Protein AF-A0A1V5IUW1-F1 (afdb_monomer_lite)

Structure (mmCIF, N/CA/C/O backbone):
data_AF-A0A1V5IUW1-F1
#
_entry.id   AF-A0A1V5IUW1-F1
#
loop_
_atom_site.group_PDB
_atom_site.id
_atom_site.type_symbol
_atom_site.label_atom_id
_atom_site.label_alt_id
_atom_site.label_comp_id
_atom_site.label_asym_id
_atom_site.label_entity_id
_atom_site.label_seq_id
_atom_site.pdbx_PDB_ins_code
_atom_site.Cartn_x
_atom_site.Cartn_y
_atom_site.Cartn_z
_atom_site.occupancy
_atom_site.B_iso_or_equiv
_atom_site.auth_seq_id
_atom_site.auth_comp_id
_atom_site.auth_asym_id
_atom_site.auth_atom_id
_atom_site.pdbx_PDB_model_num
ATOM 1 N N . MET A 1 1 ? -25.490 9.784 21.817 1.00 41.69 1 MET A N 1
ATOM 2 C CA . MET A 1 1 ? -24.777 9.274 20.624 1.00 41.69 1 MET A CA 1
ATOM 3 C C . MET A 1 1 ? -23.561 10.153 20.341 1.00 41.69 1 MET A C 1
ATOM 5 O O . MET A 1 1 ? -23.717 11.235 19.801 1.00 41.69 1 MET A O 1
ATOM 9 N N . ARG A 1 2 ? -22.365 9.735 20.774 1.00 48.06 2 ARG A N 1
ATOM 10 C CA . ARG A 1 2 ? -21.070 10.391 20.477 1.00 48.06 2 ARG A CA 1
ATOM 11 C C . ARG A 1 2 ? -19.998 9.386 20.013 1.00 48.06 2 ARG A C 1
ATOM 13 O O . ARG A 1 2 ? -18.863 9.772 19.789 1.00 48.06 2 ARG A O 1
ATOM 20 N N . LEU A 1 3 ? -20.366 8.109 19.863 1.00 45.81 3 LEU A N 1
ATOM 21 C CA . LEU A 1 3 ? -19.415 7.004 19.699 1.00 45.81 3 LEU A CA 1
ATOM 22 C C . LEU A 1 3 ? -18.955 6.753 18.252 1.00 45.81 3 LEU A C 1
ATOM 24 O O . LEU A 1 3 ? -17.952 6.080 18.058 1.00 45.81 3 LEU A O 1
ATOM 28 N N . ASN A 1 4 ? -19.634 7.301 17.241 1.00 56.38 4 ASN A N 1
ATOM 29 C CA . ASN A 1 4 ? -19.354 6.917 15.850 1.00 56.38 4 ASN A CA 1
ATOM 30 C C . ASN A 1 4 ? -18.252 7.763 15.193 1.00 56.38 4 ASN A C 1
ATOM 32 O O . ASN A 1 4 ? -17.512 7.249 14.368 1.00 56.38 4 ASN A O 1
ATOM 36 N N . ALA A 1 5 ? -18.099 9.038 15.565 1.00 56.12 5 ALA A N 1
ATOM 37 C CA . ALA A 1 5 ? -17.084 9.899 14.950 1.00 56.12 5 ALA A CA 1
ATOM 38 C C . ALA A 1 5 ? -15.662 9.550 15.422 1.00 56.12 5 ALA A C 1
ATOM 40 O O . ALA A 1 5 ? -14.739 9.522 14.617 1.00 56.12 5 ALA A O 1
ATOM 41 N N . THR A 1 6 ? -15.485 9.242 16.711 1.00 58.69 6 THR A N 1
ATOM 42 C CA . THR A 1 6 ? -14.168 8.923 17.280 1.00 58.69 6 THR A CA 1
ATOM 43 C C . THR A 1 6 ? -13.593 7.624 16.712 1.00 58.69 6 THR A C 1
ATOM 45 O O . THR A 1 6 ? -12.427 7.610 16.328 1.00 58.69 6 THR A O 1
ATOM 48 N N . LEU A 1 7 ? -14.415 6.575 16.579 1.00 59.44 7 LEU A N 1
ATOM 49 C CA . LEU A 1 7 ? -13.988 5.289 16.018 1.00 59.44 7 LEU A CA 1
ATOM 50 C C . LEU A 1 7 ? -13.528 5.437 14.556 1.00 59.44 7 LEU A C 1
ATOM 52 O O . LEU A 1 7 ? -12.442 4.995 14.201 1.00 59.44 7 LEU A O 1
ATOM 56 N N . VAL A 1 8 ? -14.307 6.155 13.736 1.00 70.44 8 VAL A N 1
ATOM 57 C CA . VAL A 1 8 ? -13.969 6.435 12.328 1.00 70.44 8 VAL A CA 1
ATOM 58 C C . VAL A 1 8 ? -12.684 7.260 12.216 1.00 70.44 8 VAL A C 1
ATOM 60 O O . VAL A 1 8 ? -11.856 7.002 11.348 1.00 70.44 8 VAL A O 1
ATOM 63 N N . THR A 1 9 ? -12.465 8.236 13.105 1.00 72.44 9 THR A N 1
ATOM 64 C CA . THR A 1 9 ? -11.223 9.027 13.072 1.00 72.44 9 THR A CA 1
ATOM 65 C C . THR A 1 9 ? -9.982 8.244 13.485 1.00 72.44 9 THR A C 1
ATOM 67 O O . THR A 1 9 ? -8.887 8.596 13.053 1.00 72.44 9 THR A O 1
ATOM 70 N N . GLU A 1 10 ? -10.116 7.225 14.334 1.00 80.44 10 GLU A N 1
ATOM 71 C CA . GLU A 1 10 ? -8.991 6.367 14.707 1.00 80.44 10 GLU A CA 1
ATOM 72 C C . GLU A 1 10 ? -8.600 5.454 13.542 1.00 80.44 10 GLU A C 1
ATOM 74 O O . GLU A 1 10 ? -7.422 5.365 13.206 1.00 80.44 10 GLU A O 1
ATOM 79 N N . ASP A 1 11 ? -9.592 4.870 12.874 1.00 83.94 11 ASP A N 1
ATOM 80 C CA . ASP A 1 11 ? -9.401 3.998 11.714 1.00 83.94 11 ASP A CA 1
ATOM 81 C C . ASP A 1 11 ? -8.729 4.745 10.544 1.00 83.94 11 ASP A C 1
ATOM 83 O O . ASP A 1 11 ? -7.710 4.310 10.010 1.00 83.94 11 ASP A O 1
ATOM 87 N N . ILE A 1 12 ? -9.184 5.973 10.247 1.00 87.69 12 ILE A N 1
ATOM 88 C CA . ILE A 1 12 ? -8.547 6.840 9.238 1.00 87.69 12 ILE A CA 1
ATOM 89 C C . ILE A 1 12 ? -7.083 7.138 9.591 1.00 87.69 12 ILE A C 1
ATOM 91 O O . ILE A 1 12 ? -6.234 7.139 8.704 1.00 87.69 12 ILE A O 1
ATOM 95 N N . LYS A 1 13 ? -6.760 7.391 10.868 1.00 89.44 13 LYS A N 1
ATOM 96 C CA . LYS A 1 13 ? -5.373 7.665 11.289 1.00 89.44 13 LYS A CA 1
ATOM 97 C C . LYS A 1 13 ? -4.465 6.452 11.105 1.00 89.44 13 LYS A C 1
ATOM 99 O O . LYS A 1 13 ? -3.321 6.616 10.692 1.00 89.44 13 LYS A O 1
ATOM 104 N N . LYS A 1 14 ? -4.959 5.255 11.425 1.00 91.00 14 LYS A N 1
ATOM 105 C CA . LYS A 1 14 ? -4.216 4.005 11.223 1.00 91.00 14 LYS A CA 1
ATOM 106 C C . LYS A 1 14 ? -3.972 3.754 9.738 1.00 91.00 14 LYS A C 1
ATOM 108 O O . LYS A 1 14 ? -2.838 3.489 9.345 1.00 91.00 14 LYS A O 1
ATOM 113 N N . TYR A 1 15 ? -5.009 3.927 8.919 1.00 91.38 15 TYR A N 1
ATOM 114 C CA . TYR A 1 15 ? -4.921 3.799 7.468 1.00 91.38 15 TYR A CA 1
ATOM 115 C C . TYR A 1 15 ? -3.885 4.757 6.866 1.00 91.38 15 TYR A C 1
ATOM 117 O O . TYR A 1 15 ? -3.003 4.335 6.118 1.00 91.38 15 TYR A O 1
ATOM 125 N N . THR A 1 16 ? -3.932 6.049 7.216 1.00 92.00 16 THR A N 1
ATOM 126 C CA . THR A 1 16 ? -2.979 7.026 6.669 1.00 92.00 16 THR A CA 1
ATOM 127 C C . THR A 1 16 ? -1.549 6.776 7.141 1.00 92.00 16 THR A C 1
ATOM 129 O O . THR A 1 16 ? -0.616 6.976 6.361 1.00 92.00 16 THR A O 1
ATOM 132 N N . ALA A 1 17 ? -1.358 6.302 8.376 1.00 91.75 17 ALA A N 1
ATOM 133 C CA . ALA A 1 17 ? -0.047 5.913 8.888 1.00 91.75 17 ALA A CA 1
ATOM 134 C C . ALA A 1 17 ? 0.532 4.709 8.126 1.00 91.75 17 ALA A C 1
ATOM 136 O O . ALA A 1 17 ? 1.685 4.765 7.697 1.00 91.75 17 ALA A O 1
ATOM 137 N N . ALA A 1 18 ? -0.271 3.662 7.900 1.00 93.50 18 ALA A N 1
ATOM 138 C CA . ALA A 1 18 ? 0.134 2.494 7.118 1.00 93.50 18 ALA A CA 1
ATOM 139 C C . ALA A 1 18 ? 0.482 2.864 5.668 1.00 93.50 18 ALA A C 1
ATOM 141 O O . ALA A 1 18 ? 1.518 2.442 5.153 1.00 93.50 18 ALA A O 1
ATOM 142 N N . LEU A 1 19 ? -0.334 3.708 5.026 1.00 93.44 19 LEU A N 1
ATOM 143 C CA . LEU A 1 19 ? -0.091 4.148 3.651 1.00 93.44 19 LEU A CA 1
ATOM 144 C C . LEU A 1 19 ? 1.191 4.981 3.543 1.00 93.44 19 LEU A C 1
ATOM 146 O O . LEU A 1 19 ? 2.004 4.752 2.655 1.00 93.44 19 LEU A O 1
ATOM 150 N N . SER A 1 20 ? 1.410 5.906 4.480 1.00 94.25 20 SER A N 1
ATOM 151 C CA . SER A 1 20 ? 2.625 6.734 4.506 1.00 94.25 20 SER A CA 1
ATOM 152 C C . SER A 1 20 ? 3.885 5.885 4.689 1.00 94.25 20 SER A C 1
ATOM 154 O O . SER A 1 20 ? 4.892 6.120 4.020 1.00 94.25 20 SER A O 1
ATOM 156 N N . HIS A 1 21 ? 3.822 4.875 5.563 1.00 93.81 21 HIS A N 1
ATOM 157 C CA . HIS A 1 21 ? 4.918 3.927 5.756 1.00 93.81 21 HIS A CA 1
ATOM 158 C C . HIS A 1 21 ? 5.179 3.102 4.495 1.00 93.81 21 HIS A C 1
ATOM 160 O O . HIS A 1 21 ? 6.326 2.996 4.076 1.00 93.81 21 HIS A O 1
ATOM 166 N N 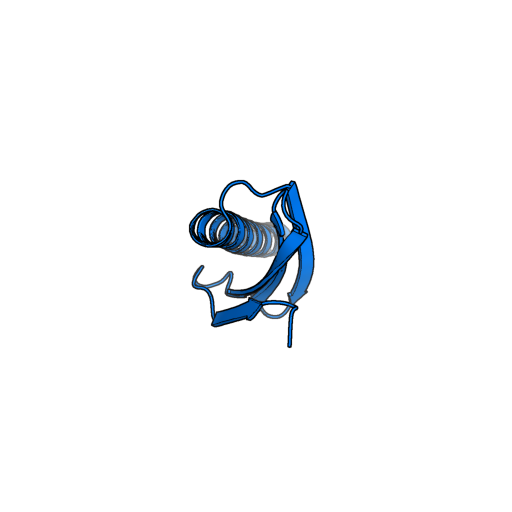. THR A 1 22 ? 4.118 2.607 3.852 1.00 93.88 22 THR A N 1
ATOM 167 C CA . THR A 1 22 ? 4.203 1.858 2.589 1.00 93.88 22 THR A CA 1
ATOM 168 C C . THR A 1 22 ? 4.920 2.666 1.512 1.00 93.88 22 THR A C 1
ATOM 170 O O . THR A 1 22 ? 5.860 2.171 0.903 1.00 93.88 22 THR A O 1
ATOM 173 N N . ILE A 1 23 ? 4.517 3.924 1.305 1.00 93.50 23 ILE A N 1
ATOM 174 C CA . ILE A 1 23 ? 5.134 4.812 0.308 1.00 93.50 23 ILE A CA 1
ATOM 175 C C . ILE A 1 23 ? 6.611 5.033 0.633 1.00 93.50 23 ILE A C 1
ATOM 177 O O . ILE A 1 23 ? 7.455 4.872 -0.240 1.00 93.50 23 ILE A O 1
ATOM 181 N N . THR A 1 24 ? 6.926 5.345 1.892 1.00 93.94 24 THR A N 1
ATOM 182 C CA . THR A 1 24 ? 8.305 5.620 2.326 1.00 93.94 24 THR A CA 1
ATOM 183 C C . THR A 1 24 ? 9.216 4.408 2.114 1.00 93.94 24 THR A C 1
ATOM 185 O O . THR A 1 24 ? 10.319 4.538 1.589 1.00 93.94 24 THR A O 1
ATOM 188 N N . GLU A 1 25 ? 8.757 3.218 2.506 1.00 92.31 25 GLU A N 1
ATOM 189 C CA . GLU A 1 25 ? 9.522 1.978 2.362 1.00 92.31 25 GLU A CA 1
ATOM 190 C C . GLU A 1 25 ? 9.659 1.574 0.886 1.00 92.31 25 GLU A C 1
ATOM 192 O O . GLU A 1 25 ? 10.735 1.170 0.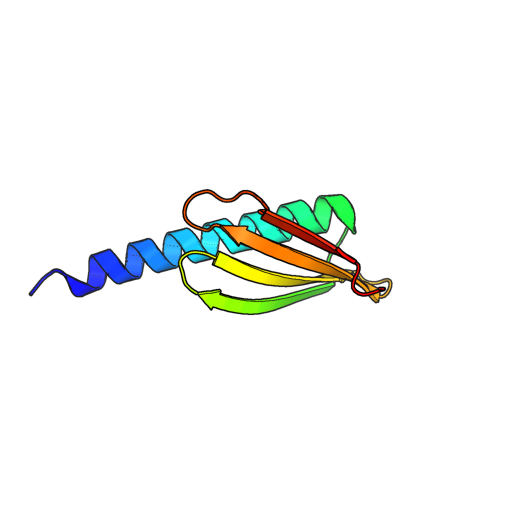442 1.00 92.31 25 GLU A O 1
ATOM 197 N N . ALA A 1 26 ? 8.593 1.733 0.099 1.00 91.25 26 ALA A N 1
ATOM 198 C CA . ALA A 1 26 ? 8.613 1.474 -1.333 1.00 91.25 26 ALA A CA 1
ATOM 199 C C . ALA A 1 26 ? 9.555 2.430 -2.077 1.00 91.25 26 ALA A C 1
ATOM 201 O O . ALA A 1 26 ? 10.331 1.974 -2.913 1.00 91.25 26 ALA A O 1
ATOM 202 N N . GLU A 1 27 ? 9.566 3.721 -1.735 1.00 93.31 27 GLU A N 1
ATOM 203 C CA . GLU A 1 27 ? 10.511 4.691 -2.298 1.00 93.31 27 GLU A CA 1
ATOM 204 C C . GLU A 1 27 ? 11.961 4.368 -1.931 1.00 93.31 27 GLU A C 1
ATOM 206 O O . GLU A 1 27 ? 12.864 4.508 -2.758 1.00 93.31 27 GLU A O 1
ATOM 211 N N . HIS A 1 28 ? 12.198 3.888 -0.708 1.00 92.69 28 HIS A N 1
ATOM 212 C CA . HIS A 1 28 ? 13.524 3.467 -0.268 1.00 92.69 28 HIS A CA 1
ATOM 213 C C . HIS A 1 28 ? 14.043 2.247 -1.051 1.00 92.69 28 HIS A C 1
ATOM 215 O O . HIS A 1 28 ? 15.241 2.159 -1.321 1.00 92.69 28 HIS A O 1
ATOM 221 N N . ARG A 1 29 ? 13.159 1.317 -1.440 1.00 90.44 29 ARG A N 1
ATOM 222 C CA . ARG A 1 29 ? 13.531 0.077 -2.147 1.00 90.44 29 ARG A CA 1
ATOM 223 C C . ARG A 1 29 ? 13.545 0.211 -3.670 1.00 90.44 29 ARG A C 1
ATOM 225 O O . ARG A 1 29 ? 14.465 -0.288 -4.309 1.00 90.44 29 ARG A O 1
ATOM 232 N N . LEU A 1 30 ? 12.545 0.873 -4.253 1.00 89.56 30 LEU A N 1
ATOM 233 C CA . LEU A 1 30 ? 12.358 0.991 -5.706 1.00 89.56 30 LEU A CA 1
ATOM 234 C C . LEU A 1 30 ? 12.830 2.328 -6.288 1.00 89.56 30 LEU A C 1
ATOM 236 O O . LEU A 1 30 ? 12.902 2.469 -7.514 1.00 89.56 30 LEU A O 1
ATOM 240 N N . GLY A 1 31 ? 13.123 3.314 -5.438 1.00 90.50 31 GLY A N 1
ATOM 241 C CA . GLY A 1 31 ? 13.298 4.702 -5.848 1.00 90.50 31 GLY A CA 1
ATOM 242 C C . GLY A 1 31 ? 11.957 5.391 -6.106 1.00 90.50 31 GLY A C 1
ATOM 243 O O . GLY A 1 31 ? 10.929 5.022 -5.552 1.00 90.50 31 GLY A O 1
ATOM 244 N N . VAL A 1 32 ? 11.958 6.413 -6.963 1.00 92.19 32 VAL A N 1
ATOM 245 C CA . VAL A 1 32 ? 10.759 7.223 -7.239 1.00 92.19 32 VAL A CA 1
ATOM 246 C C . VAL A 1 32 ? 9.610 6.352 -7.759 1.00 92.19 32 VAL A C 1
ATOM 248 O O . VAL A 1 32 ? 9.720 5.741 -8.828 1.00 92.19 32 VAL A O 1
ATOM 251 N N . LEU A 1 33 ? 8.506 6.339 -7.011 1.00 92.44 33 LEU A N 1
ATOM 252 C CA . LEU A 1 33 ? 7.287 5.623 -7.372 1.00 92.44 33 LEU A CA 1
ATOM 253 C C . LEU A 1 33 ? 6.511 6.376 -8.453 1.00 92.44 33 LEU A C 1
ATOM 255 O O . LEU A 1 33 ? 6.458 7.604 -8.470 1.00 92.44 33 LEU A O 1
ATOM 259 N N . GLU A 1 34 ? 5.885 5.619 -9.344 1.00 94.19 34 GLU A N 1
ATOM 260 C CA . GLU A 1 34 ? 4.949 6.129 -10.347 1.00 94.19 34 GLU A CA 1
ATOM 261 C C . GLU A 1 34 ? 3.499 5.865 -9.929 1.00 94.19 34 GLU A C 1
ATOM 263 O O . GLU A 1 34 ? 2.624 6.705 -10.137 1.00 94.19 34 GLU A O 1
ATOM 268 N N . LEU A 1 35 ? 3.252 4.717 -9.292 1.00 93.25 35 LEU A N 1
ATOM 269 C CA . LEU A 1 35 ? 1.926 4.297 -8.863 1.00 93.25 35 LEU A CA 1
ATOM 270 C C . LEU A 1 35 ? 1.989 3.598 -7.507 1.00 93.25 35 LEU A C 1
ATOM 272 O O . LEU A 1 35 ? 2.883 2.798 -7.239 1.00 93.25 35 LEU A O 1
ATOM 276 N N . VAL A 1 36 ? 0.978 3.865 -6.685 1.00 93.25 36 VAL A N 1
ATOM 277 C CA . VAL A 1 36 ? 0.686 3.127 -5.456 1.00 93.25 36 VAL A CA 1
ATOM 278 C C . VAL A 1 36 ? -0.788 2.766 -5.497 1.00 93.25 36 VA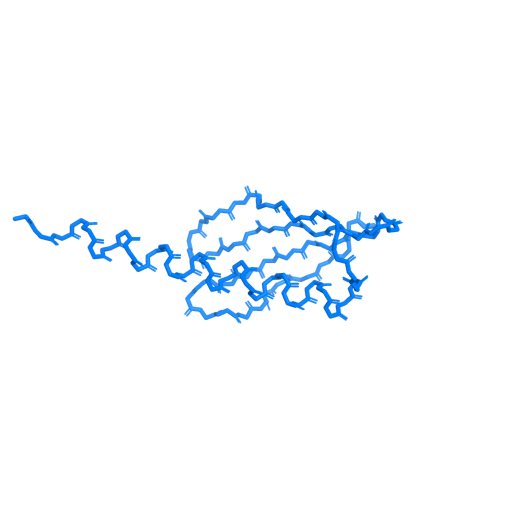L A C 1
ATOM 280 O O . VAL A 1 36 ? -1.640 3.649 -5.597 1.00 93.25 36 VAL A O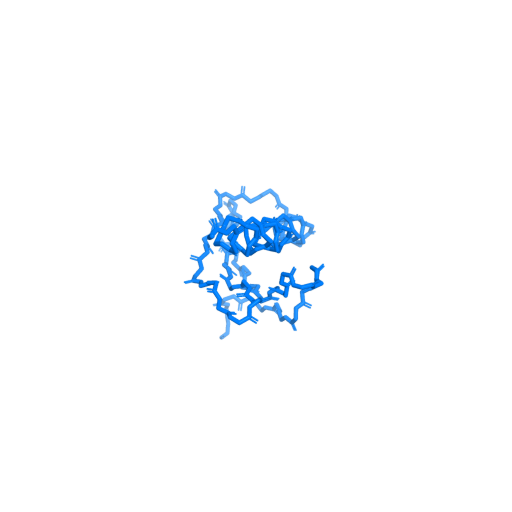 1
ATOM 283 N N . THR A 1 37 ? -1.088 1.475 -5.432 1.00 94.25 37 THR A N 1
ATOM 284 C CA . THR A 1 37 ? -2.459 0.967 -5.438 1.00 94.25 37 THR A CA 1
ATOM 285 C C . THR A 1 37 ? -2.736 0.278 -4.120 1.00 94.25 37 THR A C 1
ATOM 287 O O . THR A 1 37 ? -2.001 -0.617 -3.717 1.00 94.25 37 THR A O 1
ATOM 290 N N . VAL A 1 38 ? -3.812 0.688 -3.454 1.00 94.50 38 VAL A N 1
ATOM 291 C CA . VAL A 1 38 ? -4.307 0.014 -2.254 1.00 94.50 38 VAL A CA 1
ATOM 292 C C . VAL A 1 38 ? -5.250 -1.101 -2.680 1.00 94.50 38 VAL A C 1
ATOM 294 O O . VAL A 1 38 ? -6.271 -0.841 -3.313 1.00 94.50 38 VAL A O 1
ATOM 297 N N . GLU A 1 39 ? -4.900 -2.333 -2.329 1.00 93.94 39 GLU A N 1
ATOM 298 C CA . GLU A 1 39 ? -5.681 -3.530 -2.639 1.00 93.94 39 GLU A CA 1
ATOM 299 C C . GLU A 1 39 ? -6.779 -3.751 -1.594 1.00 93.94 39 GLU A C 1
ATOM 301 O O . GLU A 1 39 ? -7.923 -4.038 -1.945 1.00 93.94 39 GLU A O 1
ATOM 306 N N . SER A 1 40 ? -6.454 -3.582 -0.307 1.00 93.75 40 SER A N 1
ATOM 307 C CA . SER A 1 40 ? -7.418 -3.747 0.786 1.00 93.75 40 SER A CA 1
ATOM 308 C C . SER A 1 40 ? -6.998 -3.029 2.071 1.00 93.75 40 SER A C 1
ATOM 310 O O . SER A 1 40 ? -5.808 -2.888 2.354 1.00 93.75 40 SER A O 1
ATOM 312 N N . TRP A 1 41 ? -7.989 -2.659 2.888 1.00 92.50 41 TRP A N 1
ATOM 313 C CA . TRP A 1 41 ? -7.830 -2.256 4.289 1.00 92.50 41 TRP A CA 1
ATOM 314 C C . TRP A 1 41 ? -8.773 -3.093 5.150 1.00 92.50 41 TRP A C 1
ATOM 316 O O . TRP A 1 41 ? -9.985 -2.872 5.146 1.00 92.50 41 TRP A O 1
ATOM 326 N N . GLU A 1 42 ? -8.227 -4.080 5.853 1.00 90.25 42 GLU A N 1
ATOM 327 C CA . GLU A 1 42 ? -9.001 -5.019 6.666 1.00 90.25 42 GLU A CA 1
ATOM 328 C C . GLU A 1 42 ? -8.214 -5.384 7.923 1.00 90.25 42 GLU A C 1
ATOM 330 O O . GLU A 1 42 ? -7.001 -5.538 7.872 1.00 90.25 42 GLU A O 1
ATOM 335 N N . ASN A 1 43 ? -8.894 -5.548 9.062 1.00 88.19 43 ASN A N 1
ATOM 336 C CA . ASN A 1 43 ? -8.276 -5.992 10.321 1.00 88.19 43 ASN A CA 1
ATOM 337 C C . ASN A 1 43 ? -7.049 -5.166 10.772 1.00 88.19 43 ASN A C 1
ATOM 339 O O . ASN A 1 43 ? -6.097 -5.723 11.311 1.00 88.19 43 ASN A O 1
ATOM 343 N N . ASP A 1 44 ? -7.083 -3.841 10.588 1.00 89.75 44 ASP A N 1
ATOM 344 C CA . ASP A 1 44 ? -5.944 -2.941 10.828 1.00 89.75 44 ASP A CA 1
ATOM 345 C C . ASP A 1 44 ? -4.697 -3.269 9.963 1.00 89.75 44 ASP A C 1
ATOM 347 O O . ASP A 1 44 ? -3.579 -2.914 10.344 1.00 89.75 44 ASP A O 1
ATOM 351 N N . GLU A 1 45 ? -4.854 -3.921 8.807 1.00 91.94 45 GLU A N 1
ATOM 352 C CA . GLU A 1 45 ? -3.789 -4.201 7.837 1.00 91.94 45 GLU A CA 1
ATOM 353 C C . GLU A 1 45 ? -4.097 -3.587 6.466 1.00 91.94 45 GLU A C 1
ATOM 355 O O . GLU A 1 45 ? -5.182 -3.744 5.900 1.00 91.94 45 GLU A O 1
ATOM 360 N N . LEU A 1 46 ? -3.105 -2.886 5.924 1.00 93.75 46 LEU A N 1
ATOM 361 C CA . LEU A 1 46 ? -3.103 -2.334 4.580 1.00 93.75 46 LEU A CA 1
ATOM 362 C C . LEU A 1 46 ? -2.355 -3.289 3.656 1.00 93.75 46 LEU A C 1
ATOM 364 O O . LEU A 1 46 ? -1.183 -3.576 3.901 1.00 93.75 46 LEU A O 1
ATOM 368 N N . LYS A 1 47 ? -3.010 -3.719 2.579 1.00 93.69 47 LYS A N 1
ATOM 369 C CA . LYS A 1 47 ? -2.348 -4.367 1.444 1.00 93.69 47 LYS A CA 1
ATOM 370 C C . LYS A 1 47 ? -2.275 -3.392 0.290 1.00 93.69 47 LYS A C 1
ATOM 372 O O . LYS A 1 47 ? -3.285 -2.777 -0.064 1.00 93.69 47 LYS A O 1
ATOM 377 N N . ALA A 1 48 ? -1.090 -3.224 -0.263 1.00 93.62 48 ALA A N 1
ATOM 378 C CA . ALA A 1 48 ? -0.860 -2.314 -1.366 1.00 93.62 48 ALA A CA 1
ATOM 379 C C . ALA A 1 48 ? 0.277 -2.824 -2.238 1.00 93.62 48 ALA A C 1
ATOM 381 O O . ALA A 1 48 ? 1.184 -3.486 -1.744 1.00 93.62 48 ALA A O 1
ATOM 382 N N . PHE A 1 49 ? 0.270 -2.450 -3.510 1.00 93.94 49 PHE A N 1
ATOM 383 C CA . PHE A 1 49 ? 1.428 -2.633 -4.368 1.00 93.94 49 PHE A CA 1
ATOM 384 C C . PHE A 1 49 ? 1.895 -1.298 -4.937 1.00 93.94 49 PHE A C 1
ATOM 386 O O . PHE A 1 49 ? 1.106 -0.385 -5.205 1.00 93.94 49 PHE A O 1
ATOM 393 N N . CYS A 1 50 ? 3.203 -1.193 -5.107 1.00 93.38 50 CYS A N 1
ATOM 394 C CA . CYS A 1 50 ? 3.897 0.004 -5.547 1.00 93.38 50 CYS A CA 1
ATOM 395 C C . CYS A 1 50 ? 4.675 -0.314 -6.817 1.00 93.38 50 CYS A C 1
ATOM 397 O O . CYS A 1 50 ? 5.332 -1.350 -6.886 1.00 93.38 50 CYS A O 1
ATOM 399 N N . VAL A 1 51 ? 4.627 0.591 -7.793 1.00 92.44 51 VAL A N 1
ATOM 400 C CA . VAL A 1 51 ? 5.313 0.452 -9.081 1.00 92.44 51 VAL A CA 1
ATOM 401 C C . VAL A 1 51 ? 6.192 1.673 -9.317 1.00 92.44 51 VAL A C 1
ATOM 403 O O . VAL A 1 51 ? 5.748 2.807 -9.111 1.00 92.44 51 VAL A O 1
ATOM 406 N N . ASN A 1 52 ? 7.434 1.464 -9.754 1.00 93.25 52 ASN A N 1
ATOM 407 C CA . ASN A 1 52 ? 8.314 2.550 -10.193 1.00 93.25 52 ASN A CA 1
ATOM 408 C C . ASN A 1 52 ? 8.265 2.751 -11.717 1.00 93.25 52 ASN A C 1
ATOM 410 O O . ASN A 1 52 ? 7.745 1.926 -12.465 1.00 93.25 52 ASN A O 1
ATOM 414 N N . ARG A 1 53 ? 8.917 3.818 -12.191 1.00 90.38 53 ARG A N 1
ATOM 415 C CA . ARG A 1 53 ? 9.028 4.161 -13.624 1.00 90.38 53 ARG A CA 1
ATOM 416 C C . ARG A 1 53 ? 9.671 3.100 -14.530 1.00 90.38 53 ARG A C 1
ATOM 418 O O . ARG A 1 53 ? 9.735 3.295 -15.742 1.00 90.38 53 ARG A O 1
ATOM 425 N N . TYR A 1 54 ? 10.264 2.059 -13.953 1.00 90.44 54 TYR A N 1
ATOM 426 C CA . TYR A 1 54 ? 10.926 0.972 -14.675 1.00 90.44 54 TYR A CA 1
ATOM 427 C C . TYR A 1 54 ? 10.069 -0.301 -14.709 1.00 90.44 54 TYR A C 1
ATOM 429 O O . TYR A 1 54 ? 10.478 -1.281 -15.324 1.00 90.44 54 TYR A O 1
ATOM 437 N N . GLY A 1 55 ? 8.882 -0.279 -14.091 1.00 88.00 55 GLY A N 1
ATOM 438 C CA . GLY A 1 55 ? 7.973 -1.419 -14.006 1.00 88.00 55 GLY A CA 1
ATOM 439 C C . GLY A 1 55 ? 8.271 -2.381 -12.854 1.00 88.00 55 GLY A C 1
ATOM 440 O O . GLY A 1 55 ? 7.577 -3.386 -12.727 1.00 88.00 55 GLY A O 1
ATOM 441 N N . ASN A 1 56 ? 9.257 -2.090 -11.993 1.00 90.00 56 ASN A N 1
ATOM 442 C CA . ASN A 1 56 ? 9.487 -2.898 -10.796 1.00 90.00 56 ASN A CA 1
ATOM 443 C C . ASN A 1 56 ? 8.303 -2.740 -9.846 1.00 90.00 56 ASN A C 1
ATOM 445 O O . ASN A 1 56 ? 7.873 -1.613 -9.583 1.00 90.00 56 ASN A O 1
ATOM 449 N N . THR A 1 57 ? 7.817 -3.865 -9.328 1.00 90.69 57 THR A N 1
ATOM 450 C CA . THR A 1 57 ? 6.611 -3.919 -8.506 1.00 90.69 57 THR A CA 1
ATOM 451 C C . THR A 1 57 ? 6.911 -4.582 -7.173 1.00 90.69 57 THR A C 1
ATOM 453 O O . THR A 1 57 ? 7.427 -5.695 -7.151 1.00 90.69 57 THR A O 1
ATOM 456 N N . LEU A 1 58 ? 6.531 -3.925 -6.079 1.00 91.19 58 LEU A N 1
ATOM 457 C CA . LEU A 1 58 ? 6.573 -4.490 -4.732 1.00 91.19 58 LEU A CA 1
ATOM 458 C C . LEU A 1 58 ? 5.176 -4.541 -4.137 1.00 91.19 58 LEU A C 1
ATOM 460 O O . LEU A 1 58 ? 4.474 -3.530 -4.142 1.00 91.19 58 LEU A O 1
ATOM 464 N N . HIS A 1 59 ? 4.820 -5.681 -3.561 1.00 93.62 59 HIS A N 1
ATOM 465 C CA . HIS A 1 59 ? 3.645 -5.829 -2.713 1.00 93.62 59 HIS A CA 1
ATOM 466 C C . HIS A 1 59 ? 4.027 -5.603 -1.255 1.00 93.62 59 HIS A C 1
ATOM 468 O O . HIS A 1 59 ? 5.082 -6.037 -0.805 1.00 93.62 59 HIS A O 1
ATOM 474 N N . PHE A 1 60 ? 3.152 -4.937 -0.517 1.00 92.38 60 PHE A N 1
ATOM 475 C CA . PHE A 1 60 ? 3.311 -4.600 0.885 1.00 92.38 60 PHE A CA 1
ATOM 476 C C . PHE A 1 60 ? 2.092 -5.061 1.660 1.00 92.38 60 PHE A C 1
ATOM 478 O O . PHE A 1 60 ? 0.956 -4.782 1.276 1.00 92.38 60 PHE A O 1
ATOM 485 N N . THR A 1 61 ? 2.343 -5.686 2.805 1.00 93.75 61 THR A N 1
ATOM 486 C CA . THR A 1 61 ? 1.364 -5.754 3.890 1.00 93.75 61 THR A CA 1
ATOM 487 C C . THR A 1 61 ? 1.898 -4.922 5.053 1.00 93.75 61 THR A C 1
ATOM 489 O O . THR A 1 61 ? 3.039 -5.102 5.478 1.00 93.75 61 THR A O 1
ATOM 492 N N . VAL A 1 62 ? 1.114 -3.961 5.544 1.00 91.69 62 VAL A N 1
ATOM 493 C CA . VAL A 1 62 ? 1.520 -3.027 6.608 1.00 91.69 62 VAL A CA 1
ATOM 494 C C . VAL A 1 62 ? 0.435 -2.946 7.669 1.00 91.69 62 VAL A C 1
ATOM 496 O O . VAL A 1 62 ? -0.718 -2.653 7.363 1.00 91.69 62 VAL A O 1
ATOM 499 N N . SER A 1 63 ? 0.794 -3.136 8.939 1.00 90.31 63 SER A N 1
ATOM 500 C CA . SER A 1 63 ? -0.160 -2.929 10.032 1.00 90.31 63 SER A CA 1
ATOM 501 C C . SER A 1 63 ? -0.387 -1.433 10.274 1.00 90.31 63 SER A C 1
ATOM 503 O O . SER A 1 63 ? 0.553 -0.672 10.459 1.00 90.31 63 SER A O 1
ATOM 505 N N . GLY A 1 64 ? -1.635 -0.971 10.335 1.00 83.31 64 GLY A N 1
ATOM 506 C CA . GLY A 1 64 ? -1.944 0.406 10.731 1.00 83.31 64 GLY A CA 1
ATOM 507 C C . GLY A 1 64 ? -1.979 0.623 12.243 1.00 83.31 64 GLY A C 1
ATOM 508 O O . GLY A 1 64 ? -1.922 1.766 12.694 1.00 83.31 64 GLY A O 1
ATOM 509 N N . LYS A 1 65 ? -2.024 -0.447 13.052 1.00 78.50 65 LYS A N 1
ATOM 510 C CA . LYS A 1 65 ? -1.907 -0.347 14.519 1.00 78.50 65 LYS A CA 1
ATOM 511 C C . LYS A 1 65 ? -0.486 0.035 14.940 1.00 78.50 65 LYS A C 1
ATOM 513 O O . LYS A 1 65 ? -0.307 0.820 15.870 1.00 78.50 65 LYS A O 1
ATOM 518 N N . TYR A 1 66 ? 0.497 -0.503 14.225 1.00 77.25 66 TYR A N 1
ATOM 519 C CA . TYR A 1 66 ? 1.902 -0.133 14.304 1.00 77.25 66 TYR A CA 1
ATOM 520 C C . TYR A 1 66 ? 2.448 -0.174 12.876 1.00 77.25 66 TYR A C 1
ATOM 522 O O . TYR A 1 66 ? 2.550 -1.276 12.348 1.00 77.25 66 TYR A O 1
ATOM 530 N N . PRO A 1 67 ? 2.774 0.969 12.249 1.00 71.44 67 PRO A N 1
ATOM 531 C CA . PRO A 1 67 ? 3.213 1.035 10.857 1.00 71.44 67 PRO A CA 1
ATOM 532 C C . PRO A 1 67 ? 4.605 0.423 10.703 1.00 71.44 67 PRO A C 1
ATOM 534 O O . PRO A 1 67 ? 5.617 1.115 10.656 1.00 71.44 67 PRO A O 1
ATOM 537 N N . PHE A 1 68 ? 4.632 -0.901 10.690 1.00 78.12 68 PHE A N 1
ATOM 538 C CA . PHE A 1 68 ? 5.744 -1.728 10.286 1.00 78.12 68 PHE A CA 1
ATOM 539 C C . PHE A 1 68 ? 5.253 -2.632 9.166 1.00 78.12 68 PHE A C 1
ATOM 541 O O . PHE A 1 68 ? 4.094 -3.059 9.129 1.00 78.12 68 PHE A O 1
ATOM 548 N N . THR A 1 69 ? 6.159 -2.906 8.245 1.00 81.44 69 THR A N 1
ATOM 549 C CA . THR A 1 69 ? 5.884 -3.794 7.131 1.00 81.44 69 THR A CA 1
ATOM 550 C C . THR A 1 69 ? 5.930 -5.239 7.618 1.00 81.44 69 THR A C 1
ATOM 552 O O . THR A 1 69 ? 6.936 -5.671 8.180 1.00 81.44 69 THR A O 1
ATOM 555 N N . THR A 1 70 ? 4.821 -5.960 7.468 1.00 75.94 70 THR A N 1
ATOM 556 C CA . THR A 1 70 ? 4.690 -7.366 7.870 1.00 75.94 70 THR A CA 1
ATOM 557 C C . THR A 1 70 ? 5.173 -8.306 6.774 1.00 75.94 70 THR A C 1
ATOM 559 O O . THR A 1 70 ? 5.702 -9.368 7.091 1.00 75.94 70 THR A O 1
ATOM 562 N N . ASP A 1 71 ? 5.032 -7.902 5.511 1.00 77.69 71 ASP A N 1
ATOM 563 C CA . ASP A 1 71 ? 5.461 -8.681 4.353 1.00 77.69 71 ASP A CA 1
ATOM 564 C C . ASP A 1 71 ? 5.814 -7.766 3.170 1.00 77.69 71 ASP A C 1
ATOM 566 O O . ASP A 1 71 ? 5.146 -6.748 2.956 1.00 77.69 71 ASP A O 1
ATOM 570 N N . VAL A 1 72 ? 6.863 -8.136 2.426 1.00 81.12 72 VAL A N 1
ATOM 571 C CA . VAL A 1 72 ? 7.260 -7.517 1.154 1.00 81.12 72 VAL A CA 1
ATOM 572 C C . VAL A 1 72 ? 7.748 -8.585 0.196 1.00 81.12 72 VAL A C 1
ATOM 574 O O . VAL A 1 72 ? 8.707 -9.291 0.511 1.00 81.12 72 VAL A O 1
ATOM 577 N N . TYR A 1 73 ? 7.173 -8.622 -0.999 1.00 84.50 73 TYR A N 1
ATOM 578 C CA . TYR A 1 73 ? 7.648 -9.472 -2.085 1.00 84.50 73 TYR A CA 1
ATOM 579 C C . TYR A 1 73 ? 7.567 -8.745 -3.427 1.00 84.50 73 TYR A C 1
ATOM 581 O O . TYR A 1 73 ? 6.717 -7.873 -3.634 1.00 84.50 73 TYR A O 1
ATOM 589 N N . ASP A 1 74 ? 8.489 -9.091 -4.322 1.00 77.75 74 ASP A N 1
ATOM 590 C CA . ASP A 1 74 ? 8.430 -8.678 -5.719 1.00 77.75 74 ASP A CA 1
ATOM 591 C C . ASP A 1 74 ? 7.295 -9.436 -6.413 1.00 77.75 74 ASP A C 1
ATOM 593 O O . ASP A 1 74 ?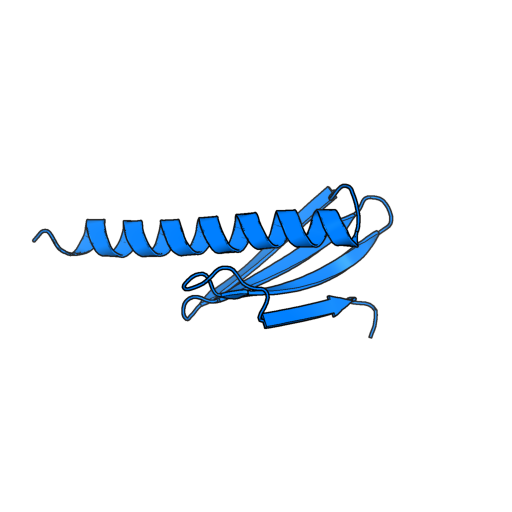 7.077 -10.617 -6.152 1.00 77.75 74 ASP A O 1
ATOM 597 N N . ALA A 1 75 ? 6.585 -8.781 -7.330 1.00 65.94 75 ALA A N 1
ATOM 598 C CA . ALA A 1 75 ? 5.538 -9.437 -8.122 1.00 65.94 75 ALA A CA 1
ATOM 599 C C . ALA A 1 75 ? 6.086 -10.423 -9.185 1.00 65.94 75 ALA A C 1
ATOM 601 O O . ALA A 1 75 ? 5.327 -10.875 -10.040 1.00 65.94 75 ALA A O 1
ATOM 602 N N . GLU A 1 76 ? 7.396 -10.702 -9.186 1.00 58.47 76 GLU A N 1
ATOM 603 C CA . GLU A 1 76 ? 8.084 -11.513 -10.202 1.00 58.47 76 GLU A CA 1
ATOM 604 C C . GLU A 1 76 ? 8.247 -13.010 -9.849 1.00 58.47 76 GLU A C 1
ATOM 606 O O . GLU A 1 76 ? 8.911 -13.710 -10.610 1.00 58.47 76 GLU A O 1
ATOM 611 N N . ASP A 1 77 ? 7.602 -13.534 -8.796 1.00 46.41 77 ASP A N 1
ATOM 612 C CA . ASP A 1 77 ? 7.493 -14.991 -8.537 1.00 46.41 77 ASP A CA 1
ATOM 613 C C . ASP A 1 77 ? 6.065 -15.444 -8.166 1.00 46.41 77 ASP A C 1
ATOM 615 O O . ASP A 1 77 ? 5.492 -14.916 -7.183 1.00 46.41 77 ASP A O 1
#

Radius of gyration: 13.72 Å; chains: 1; bounding box: 38×25×35 Å

Sequence (77 aa):
MRLNATLVTEDIKKYTAALSHTITEAEHRLGVLELVTVESWENDELKAFCVNRYGNTLHFTVSGKYPFTTDVYDAED

pLDDT: mean 84.44, std 13.51, range [41.69, 94.5]

Foldseek 3Di:
DPPPPVVVVLLVQLVVL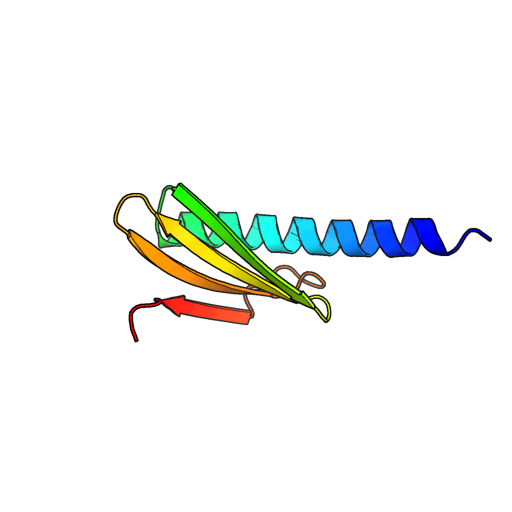LVVLVCVVCCVVVNDWPDKAWPDCPPQWTWIWTAHPVGWIKIFIAGSVDGDTPDIDTPPD

Secondary structure (DSSP, 8-state):
--HHHHHHHHHHHHHHHHHHHHHHHHHHHHSSEEEEEEEEEETTEEEEEEEETT--EEEEEEESSS--EEEEEETT-